Protein AF-A0A968JQP4-F1 (afdb_monomer_lite)

Structure (mmCIF, N/CA/C/O backbone):
data_AF-A0A968JQP4-F1
#
_entry.id   AF-A0A968JQP4-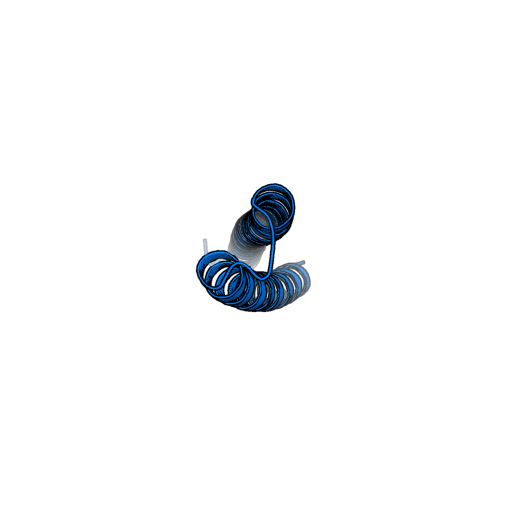F1
#
loop_
_atom_site.group_PDB
_atom_site.id
_atom_site.type_symbol
_atom_site.label_atom_id
_atom_site.label_alt_id
_atom_site.label_comp_id
_atom_site.label_asym_id
_atom_site.label_entity_id
_atom_site.labe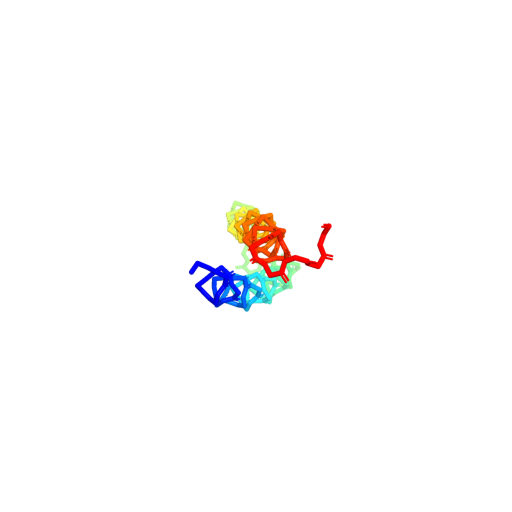l_seq_id
_atom_site.pdbx_PDB_ins_code
_atom_site.Cartn_x
_atom_site.Cartn_y
_atom_site.Cartn_z
_atom_site.occupancy
_atom_site.B_iso_or_equiv
_atom_site.auth_seq_id
_atom_site.auth_comp_id
_atom_site.auth_asym_id
_atom_site.auth_atom_id
_atom_site.pdbx_PDB_model_num
ATOM 1 N N . MET A 1 1 ? -17.386 4.830 14.098 1.00 79.94 1 MET A N 1
ATOM 2 C CA . MET A 1 1 ? -15.969 4.404 14.164 1.00 79.94 1 MET A CA 1
ATOM 3 C C . MET A 1 1 ? -15.745 3.083 13.433 1.00 79.94 1 MET A C 1
ATOM 5 O O . MET A 1 1 ? -15.018 3.121 12.458 1.00 79.94 1 MET A O 1
ATOM 9 N N . PHE A 1 2 ? -16.407 1.967 13.786 1.00 91.94 2 PHE A N 1
ATOM 10 C CA . PHE A 1 2 ? -16.243 0.687 13.060 1.00 91.94 2 PHE A CA 1
ATOM 11 C C . PHE A 1 2 ? -16.513 0.774 11.546 1.00 91.94 2 PHE A C 1
ATOM 13 O O . PHE A 1 2 ? -15.639 0.421 10.764 1.00 91.94 2 PHE A O 1
ATOM 20 N N . PHE A 1 3 ? -17.671 1.299 11.126 1.00 92.94 3 PHE A N 1
ATOM 21 C CA . PHE A 1 3 ? -18.006 1.409 9.697 1.00 92.94 3 PHE A CA 1
ATOM 22 C C . PHE A 1 3 ? -17.006 2.259 8.903 1.00 92.94 3 PHE A C 1
ATOM 24 O O . PHE A 1 3 ? -16.628 1.879 7.805 1.00 92.94 3 PHE A O 1
ATOM 31 N N . THR A 1 4 ? -16.513 3.356 9.483 1.00 95.12 4 THR A N 1
ATOM 32 C CA . THR A 1 4 ? -15.468 4.193 8.872 1.00 95.12 4 THR A CA 1
ATOM 33 C C . THR A 1 4 ? -14.150 3.433 8.711 1.00 95.12 4 THR A C 1
ATOM 35 O O . THR A 1 4 ? -13.519 3.509 7.665 1.00 95.12 4 THR A O 1
ATOM 38 N N . SER A 1 5 ? -13.730 2.667 9.724 1.00 95.81 5 SER A N 1
ATOM 39 C CA . SER A 1 5 ? -12.523 1.835 9.629 1.00 95.81 5 SER A CA 1
ATOM 40 C C . SER A 1 5 ? -12.680 0.695 8.619 1.00 95.81 5 SER A C 1
ATOM 42 O O . SER A 1 5 ? -11.704 0.329 7.972 1.00 95.81 5 SER A O 1
ATOM 44 N N . LEU A 1 6 ? -13.893 0.155 8.463 1.00 97.12 6 LEU A N 1
ATOM 45 C CA . LEU A 1 6 ? -14.211 -0.871 7.467 1.00 97.12 6 LEU A CA 1
ATOM 46 C C . LEU A 1 6 ? -14.172 -0.309 6.042 1.00 97.12 6 LEU A C 1
ATOM 48 O O . LEU A 1 6 ? -13.597 -0.931 5.154 1.00 97.12 6 LEU A O 1
ATOM 52 N N . ASP A 1 7 ? -14.748 0.872 5.836 1.00 97.81 7 ASP A N 1
ATOM 53 C CA . ASP A 1 7 ? -14.701 1.588 4.561 1.00 97.81 7 ASP A CA 1
ATOM 54 C C . ASP A 1 7 ? -13.259 1.937 4.158 1.00 97.81 7 ASP A C 1
ATOM 56 O O . ASP A 1 7 ? -12.823 1.631 3.047 1.00 97.81 7 ASP A O 1
ATOM 60 N N . ASN A 1 8 ? -12.467 2.448 5.107 1.00 97.88 8 ASN A N 1
ATOM 61 C CA . ASN A 1 8 ? -11.043 2.701 4.901 1.00 97.88 8 ASN A CA 1
ATOM 62 C C . ASN A 1 8 ? -10.271 1.413 4.562 1.00 97.88 8 ASN A C 1
ATOM 64 O O . ASN A 1 8 ? -9.454 1.412 3.649 1.00 97.88 8 ASN A O 1
ATOM 68 N N . TYR A 1 9 ? -10.550 0.301 5.251 1.00 98.25 9 TYR A N 1
ATOM 69 C CA . TYR A 1 9 ? -9.962 -1.001 4.923 1.00 98.25 9 TYR A CA 1
ATOM 70 C C . TYR A 1 9 ? -10.275 -1.434 3.485 1.00 98.25 9 TYR A C 1
ATOM 72 O O . TYR A 1 9 ? -9.371 -1.850 2.759 1.00 98.25 9 TYR A O 1
ATOM 80 N N . ASN A 1 10 ? -11.533 -1.315 3.054 1.00 98.38 10 ASN A N 1
ATOM 81 C CA . ASN A 1 10 ? -11.936 -1.689 1.697 1.00 98.38 10 ASN A CA 1
ATOM 82 C C . ASN A 1 10 ? -11.269 -0.793 0.648 1.00 98.38 10 ASN A C 1
ATOM 84 O O . ASN A 1 10 ? -10.721 -1.302 -0.327 1.00 98.38 10 ASN A O 1
ATOM 88 N N . THR A 1 11 ? -11.232 0.518 0.894 1.00 98.44 11 THR A N 1
ATOM 89 C CA . THR A 1 11 ? -10.555 1.485 0.021 1.00 98.44 11 THR A CA 1
ATOM 90 C C . THR A 1 11 ? -9.076 1.139 -0.136 1.00 98.44 11 THR A C 1
ATOM 92 O O . THR A 1 11 ? -8.575 1.037 -1.257 1.00 98.44 11 THR A O 1
ATOM 95 N N . GLN A 1 12 ? -8.372 0.884 0.971 1.00 98.50 12 GLN A N 1
ATOM 96 C CA . GLN A 1 12 ? -6.949 0.560 0.898 1.00 98.50 12 GLN A CA 1
ATOM 97 C C . GLN A 1 12 ? -6.691 -0.806 0.269 1.00 98.50 12 GLN A C 1
ATOM 99 O O . GLN A 1 12 ? -5.734 -0.951 -0.483 1.00 98.50 12 GLN A O 1
ATOM 104 N N . LYS A 1 13 ? -7.585 -1.780 0.460 1.00 98.56 13 LYS A N 1
ATOM 105 C CA . LYS A 1 13 ? -7.522 -3.066 -0.242 1.00 98.56 13 LYS A CA 1
ATOM 106 C C . LYS A 1 13 ? -7.559 -2.891 -1.762 1.00 98.56 13 LYS A C 1
ATOM 108 O O . LYS A 1 13 ? -6.742 -3.484 -2.468 1.00 98.56 13 LYS A O 1
ATOM 113 N N . GLU A 1 14 ? -8.496 -2.095 -2.273 1.00 98.50 14 GLU A N 1
ATOM 114 C CA . GLU A 1 14 ? -8.621 -1.818 -3.710 1.00 98.50 14 GLU A CA 1
ATOM 115 C C . GLU A 1 14 ? -7.420 -1.030 -4.249 1.00 98.50 14 GLU A C 1
ATOM 117 O O . GLU A 1 14 ? -6.917 -1.318 -5.343 1.00 98.50 14 GLU A O 1
ATOM 122 N N . ASN A 1 15 ? -6.912 -0.083 -3.459 1.00 98.19 15 ASN A N 1
ATOM 123 C CA . ASN A 1 15 ? -5.730 0.701 -3.794 1.00 98.19 15 ASN A CA 1
ATOM 124 C C . ASN A 1 15 ? -4.481 -0.189 -3.926 1.00 98.19 15 ASN A C 1
ATOM 126 O O . ASN A 1 15 ? -3.819 -0.171 -4.966 1.00 98.19 15 ASN A O 1
ATOM 130 N N . THR A 1 16 ? -4.209 -1.065 -2.950 1.00 98.62 16 THR A N 1
ATOM 131 C CA . THR A 1 16 ? -3.091 -2.024 -3.014 1.00 98.62 16 THR A CA 1
ATOM 132 C C . THR A 1 16 ? -3.219 -2.966 -4.209 1.00 98.62 16 THR A C 1
ATOM 134 O O . THR A 1 16 ? -2.238 -3.214 -4.910 1.00 98.62 16 THR A O 1
ATOM 137 N N . GLN A 1 17 ? -4.424 -3.466 -4.505 1.00 98.62 17 GLN A N 1
ATOM 138 C CA . GLN A 1 17 ? -4.657 -4.308 -5.684 1.00 98.62 17 GLN A CA 1
ATOM 139 C C . GLN A 1 17 ? -4.375 -3.568 -6.994 1.00 98.62 17 GLN A C 1
ATOM 141 O O . GLN A 1 17 ? -3.862 -4.156 -7.950 1.00 98.62 17 GLN A O 1
ATOM 146 N N . THR A 1 18 ? -4.709 -2.282 -7.059 1.00 98.56 18 THR A N 1
ATOM 147 C CA . THR A 1 18 ? -4.423 -1.439 -8.221 1.00 98.56 18 THR A CA 1
ATOM 148 C C . THR A 1 18 ? -2.925 -1.186 -8.354 1.00 98.56 18 THR A C 1
ATOM 150 O O . THR A 1 18 ? -2.369 -1.405 -9.433 1.00 98.56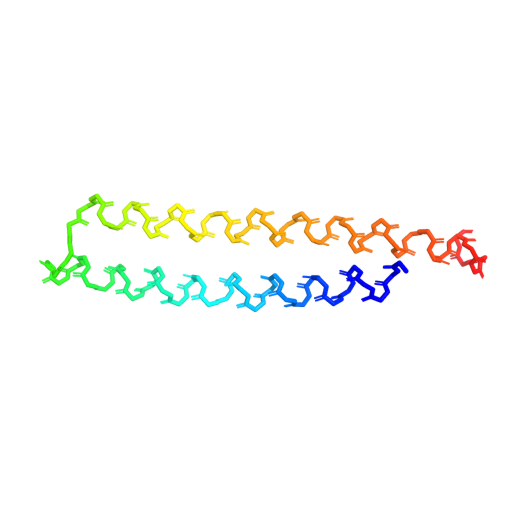 18 THR A O 1
ATOM 153 N N . ALA A 1 19 ? -2.247 -0.834 -7.261 1.00 98.62 19 ALA A N 1
ATOM 154 C CA . ALA A 1 19 ? -0.801 -0.644 -7.230 1.00 98.62 19 ALA A CA 1
ATOM 155 C C . ALA A 1 19 ? -0.040 -1.921 -7.637 1.00 98.62 19 ALA A C 1
ATOM 157 O O . ALA A 1 19 ? 0.887 -1.852 -8.443 1.00 98.62 19 ALA A O 1
ATOM 158 N N . LEU A 1 20 ? -0.498 -3.100 -7.199 1.00 98.75 20 LEU A N 1
ATOM 159 C CA . LEU A 1 20 ? 0.055 -4.392 -7.618 1.00 98.75 20 LEU A CA 1
ATOM 160 C C . LEU A 1 20 ? -0.063 -4.604 -9.134 1.00 98.75 20 LEU A C 1
ATOM 162 O O . LEU A 1 20 ? 0.884 -5.049 -9.782 1.00 98.75 20 LEU A O 1
ATOM 166 N N . LYS A 1 21 ? -1.212 -4.267 -9.736 1.00 98.75 21 LYS A N 1
ATOM 167 C CA . LYS A 1 21 ? -1.395 -4.354 -11.197 1.00 98.75 21 LYS A CA 1
ATOM 168 C C . LYS A 1 21 ? -0.435 -3.421 -11.937 1.00 98.75 21 LYS A C 1
ATOM 170 O O . LYS A 1 21 ? 0.101 -3.815 -12.973 1.00 98.75 21 LYS A O 1
ATOM 175 N N . VAL A 1 22 ? -0.218 -2.206 -11.429 1.00 98.62 22 VAL A N 1
ATOM 176 C CA . VAL A 1 22 ? 0.739 -1.246 -12.003 1.00 98.62 22 VAL A CA 1
ATOM 177 C C . VAL A 1 22 ? 2.165 -1.789 -11.908 1.00 98.62 22 VAL A C 1
ATOM 179 O O . VAL A 1 22 ? 2.854 -1.840 -12.926 1.00 98.62 22 VAL A O 1
ATOM 182 N N . TYR A 1 23 ? 2.576 -2.280 -10.738 1.00 98.75 23 TYR A N 1
ATOM 183 C CA . TYR A 1 23 ? 3.895 -2.880 -10.530 1.00 98.75 23 TYR A CA 1
ATOM 184 C C . TYR A 1 23 ? 4.138 -4.093 -11.439 1.00 98.75 23 TYR A C 1
ATOM 186 O O . TYR A 1 23 ? 5.162 -4.167 -12.116 1.00 98.75 23 TYR A O 1
ATOM 194 N N . ASN A 1 24 ? 3.161 -4.995 -11.567 1.00 98.75 24 ASN A N 1
ATOM 195 C CA . ASN A 1 24 ? 3.264 -6.151 -12.462 1.00 98.75 24 ASN A CA 1
ATOM 196 C C . ASN A 1 24 ? 3.436 -5.742 -13.933 1.00 98.75 24 ASN A C 1
ATOM 198 O O . ASN A 1 24 ? 4.230 -6.342 -14.657 1.00 98.75 24 ASN A O 1
ATOM 202 N N . ARG A 1 25 ? 2.734 -4.696 -14.385 1.00 98.69 25 ARG A N 1
ATOM 203 C CA . ARG A 1 25 ? 2.926 -4.139 -15.735 1.00 98.69 25 ARG A CA 1
ATOM 204 C C . ARG A 1 25 ? 4.303 -3.497 -15.892 1.00 98.69 25 ARG A C 1
ATOM 206 O O . ARG A 1 25 ? 4.916 -3.653 -16.943 1.00 98.69 25 ARG A O 1
ATOM 213 N N . ALA A 1 26 ? 4.799 -2.807 -14.866 1.00 98.62 26 ALA A N 1
ATOM 214 C CA . ALA A 1 26 ? 6.139 -2.228 -14.867 1.00 98.62 26 ALA A CA 1
ATOM 215 C C . ALA A 1 26 ? 7.226 -3.308 -14.974 1.00 98.62 26 ALA A C 1
ATOM 217 O O . ALA A 1 26 ? 8.161 -3.146 -15.750 1.00 98.62 26 ALA A O 1
ATOM 218 N N . LEU A 1 27 ? 7.067 -4.448 -14.292 1.00 98.69 27 LEU A N 1
ATOM 219 C CA . LEU A 1 27 ? 7.977 -5.590 -14.424 1.00 98.69 27 LEU A CA 1
ATOM 220 C C . LEU A 1 27 ? 8.033 -6.135 -15.856 1.00 98.69 27 LEU A C 1
ATOM 222 O O . LEU A 1 27 ? 9.118 -6.460 -16.334 1.00 98.69 27 LEU A O 1
ATOM 226 N N . ILE A 1 28 ? 6.891 -6.232 -16.545 1.00 98.69 28 ILE A N 1
ATOM 227 C CA . ILE A 1 28 ? 6.846 -6.649 -17.957 1.00 98.69 28 ILE A CA 1
ATOM 228 C C . ILE A 1 28 ? 7.601 -5.632 -18.821 1.00 98.69 28 ILE A C 1
ATOM 230 O O . ILE A 1 28 ? 8.534 -6.006 -19.525 1.00 98.69 28 ILE A O 1
ATOM 234 N N . LYS A 1 29 ? 7.280 -4.340 -18.685 1.00 98.62 29 LYS A N 1
ATOM 235 C CA . LYS A 1 29 ? 7.948 -3.260 -19.427 1.00 98.62 29 LYS A CA 1
ATOM 236 C C . LYS A 1 29 ? 9.457 -3.212 -19.184 1.00 98.62 29 LYS A C 1
ATOM 238 O O . LYS A 1 29 ? 10.216 -2.975 -20.115 1.00 98.62 29 LYS A O 1
ATOM 243 N N . PHE A 1 30 ? 9.899 -3.442 -17.950 1.00 98.50 30 PHE A N 1
ATOM 244 C CA . PHE A 1 30 ? 11.319 -3.478 -17.604 1.00 98.50 30 PHE A CA 1
ATOM 245 C C . PHE A 1 30 ? 12.023 -4.656 -18.283 1.00 98.50 30 PHE A C 1
ATOM 247 O O . PHE A 1 30 ? 13.091 -4.479 -18.863 1.00 98.50 30 PHE A O 1
ATOM 254 N N . LYS A 1 31 ? 11.401 -5.844 -18.279 1.00 98.31 31 LYS A N 1
ATOM 255 C CA . LYS A 1 31 ? 11.921 -7.030 -18.981 1.00 98.31 31 LYS A CA 1
ATOM 256 C C . LYS A 1 31 ? 12.022 -6.824 -20.493 1.00 98.31 31 LYS A C 1
ATOM 258 O O . LYS A 1 31 ? 12.927 -7.367 -21.112 1.00 98.31 31 LYS A O 1
ATOM 263 N N . GLU A 1 32 ? 11.118 -6.038 -21.068 1.00 98.12 32 GLU A N 1
ATOM 264 C CA . GLU A 1 32 ? 11.125 -5.663 -22.488 1.00 98.12 32 GLU A CA 1
ATOM 265 C C . GLU A 1 32 ? 12.070 -4.486 -22.802 1.00 98.12 32 GLU A C 1
ATOM 267 O O . GLU A 1 32 ? 12.198 -4.094 -23.958 1.00 98.12 32 GLU A O 1
ATOM 272 N N . GLY A 1 33 ? 12.741 -3.913 -21.795 1.00 97.62 33 GLY A N 1
ATOM 273 C CA . GLY A 1 33 ? 13.650 -2.774 -21.961 1.00 97.62 33 GLY A CA 1
ATOM 274 C C . GLY A 1 33 ? 12.953 -1.430 -22.200 1.00 97.62 33 GLY A C 1
ATOM 275 O O . GLY A 1 33 ? 13.602 -0.473 -22.612 1.00 97.62 33 GLY A O 1
ATOM 276 N N . LEU A 1 34 ? 11.643 -1.341 -21.948 1.00 98.06 34 LEU A N 1
ATOM 277 C CA . LEU A 1 34 ? 10.832 -0.139 -22.175 1.00 98.06 34 LEU A CA 1
ATOM 278 C C . LEU A 1 34 ? 10.934 0.892 -21.043 1.00 98.06 34 LEU A C 1
ATOM 280 O O . LEU A 1 34 ? 10.658 2.066 -21.273 1.00 98.06 34 LEU A O 1
ATOM 284 N N . ILE A 1 35 ? 11.295 0.462 -19.830 1.00 98.44 35 ILE A N 1
ATOM 285 C CA . ILE A 1 35 ? 11.537 1.342 -18.677 1.00 98.44 35 ILE A CA 1
ATOM 286 C C . ILE A 1 35 ? 12.888 1.022 -18.035 1.00 98.44 35 ILE A C 1
ATOM 288 O O . ILE A 1 35 ? 13.363 -0.113 -18.097 1.00 98.44 35 ILE A O 1
ATOM 292 N N . GLY A 1 36 ? 13.498 2.017 -17.391 1.00 98.19 36 GLY A N 1
ATOM 293 C CA . GLY A 1 36 ? 14.762 1.859 -16.667 1.00 98.19 36 GLY A CA 1
ATOM 294 C C . GLY A 1 36 ? 14.590 1.358 -15.227 1.00 98.19 36 GLY A C 1
ATOM 295 O O . GLY A 1 36 ? 13.497 1.382 -14.660 1.00 98.19 36 GLY A O 1
ATOM 296 N N . GLY A 1 37 ? 15.699 0.962 -14.591 1.00 97.81 37 GLY A N 1
ATOM 297 C CA . GLY A 1 37 ? 15.695 0.462 -13.207 1.00 97.81 37 GLY A CA 1
ATOM 298 C C . GLY A 1 37 ? 15.224 1.491 -12.169 1.00 97.81 37 GLY A C 1
ATOM 299 O O . GLY A 1 37 ? 14.555 1.128 -11.201 1.00 97.81 37 GLY A O 1
ATOM 300 N N . THR A 1 38 ? 15.505 2.779 -12.392 1.00 98.44 38 THR A N 1
ATOM 301 C CA . THR A 1 38 ? 15.045 3.871 -11.517 1.00 98.44 38 THR A CA 1
ATOM 302 C C . THR A 1 38 ? 13.522 4.008 -11.536 1.00 98.44 38 THR A C 1
ATOM 304 O O . THR A 1 38 ? 12.905 4.122 -10.480 1.00 98.44 38 THR A O 1
ATOM 307 N N . GLU A 1 39 ? 12.906 3.936 -12.720 1.00 98.38 39 GLU A N 1
ATOM 308 C CA . GLU A 1 39 ? 11.448 3.996 -12.869 1.00 98.38 39 GLU A CA 1
ATOM 309 C C . GLU A 1 39 ? 10.780 2.767 -12.241 1.00 98.38 39 GLU A C 1
ATOM 311 O O . GLU A 1 39 ? 9.824 2.908 -11.478 1.00 98.38 39 GLU A O 1
ATOM 316 N N . LEU A 1 40 ? 11.333 1.567 -12.470 1.00 98.69 40 LEU A N 1
ATOM 317 C CA . LEU A 1 40 ? 10.850 0.349 -11.817 1.00 98.69 40 LEU A CA 1
ATOM 318 C C . LEU A 1 40 ? 10.902 0.473 -10.287 1.00 98.69 40 LEU A C 1
ATOM 320 O O . LEU A 1 40 ? 9.924 0.151 -9.614 1.00 98.69 40 LEU A O 1
ATOM 324 N N . THR A 1 41 ? 12.013 0.973 -9.743 1.00 98.62 41 THR A N 1
ATOM 325 C CA . THR A 1 41 ? 12.186 1.177 -8.295 1.00 98.62 41 THR A CA 1
ATOM 326 C C . THR A 1 41 ? 11.165 2.171 -7.744 1.00 98.62 41 THR A C 1
ATOM 328 O O . THR A 1 41 ? 10.586 1.949 -6.683 1.00 98.62 41 THR A O 1
ATOM 331 N N . GLN A 1 42 ? 10.887 3.254 -8.471 1.00 98.69 42 GLN A N 1
ATOM 332 C CA . GLN A 1 42 ? 9.889 4.235 -8.055 1.00 98.69 42 GLN A CA 1
ATOM 333 C C . GLN A 1 42 ? 8.480 3.629 -8.001 1.00 98.69 42 GLN 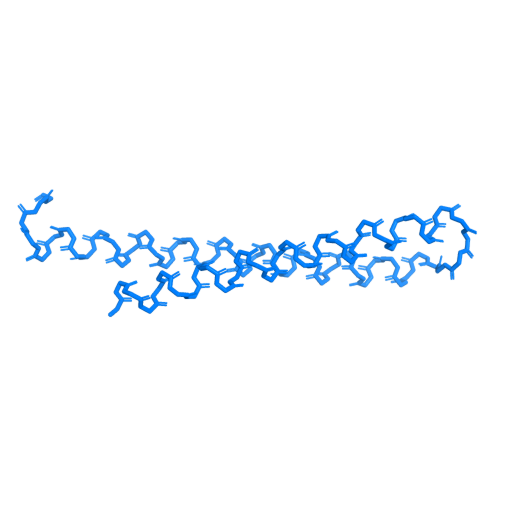A C 1
ATOM 335 O O . GLN A 1 42 ? 7.757 3.849 -7.029 1.00 98.69 42 GLN A O 1
ATOM 340 N N . ILE A 1 43 ? 8.102 2.833 -9.004 1.00 98.75 43 ILE A N 1
ATOM 341 C CA . ILE A 1 43 ? 6.807 2.137 -9.036 1.00 98.75 43 ILE A CA 1
ATOM 342 C C . ILE A 1 43 ? 6.728 1.084 -7.923 1.00 98.75 43 ILE A C 1
ATOM 344 O O . ILE A 1 43 ? 5.697 0.958 -7.263 1.00 98.75 43 ILE A O 1
ATOM 348 N N . GLN A 1 44 ? 7.818 0.358 -7.668 1.00 98.75 44 GLN A N 1
ATOM 349 C CA . GLN A 1 44 ? 7.903 -0.598 -6.564 1.00 98.75 44 GLN A CA 1
ATOM 350 C C . GLN A 1 44 ? 7.675 0.080 -5.207 1.00 98.75 44 GLN A C 1
ATOM 352 O O . GLN A 1 44 ? 6.900 -0.419 -4.395 1.00 98.75 44 GLN A O 1
ATOM 357 N N . ASN A 1 45 ? 8.286 1.244 -4.979 1.00 98.69 45 ASN A N 1
ATOM 358 C CA . ASN A 1 45 ? 8.084 2.007 -3.748 1.00 98.69 45 ASN A CA 1
ATOM 359 C C . ASN A 1 45 ? 6.623 2.449 -3.578 1.00 98.69 45 ASN A C 1
ATOM 361 O O . ASN A 1 45 ? 6.092 2.366 -2.475 1.00 98.69 45 ASN A O 1
ATOM 365 N N . GLN A 1 46 ? 5.944 2.856 -4.658 1.00 98.50 46 GLN A N 1
ATOM 366 C CA . GLN A 1 46 ? 4.513 3.189 -4.609 1.00 98.50 46 GLN A CA 1
ATOM 367 C C . GLN A 1 46 ? 3.653 1.979 -4.218 1.00 98.50 46 GLN A C 1
ATOM 369 O O . GLN A 1 46 ? 2.723 2.115 -3.424 1.00 98.50 46 GLN A O 1
ATOM 374 N N . TYR A 1 47 ? 3.981 0.788 -4.728 1.00 98.75 47 TYR A N 1
ATOM 375 C CA . TYR A 1 47 ? 3.315 -0.449 -4.322 1.00 98.75 47 TYR A CA 1
ATOM 376 C C . TYR A 1 47 ? 3.526 -0.758 -2.832 1.00 98.75 47 TYR A C 1
ATOM 378 O O . TYR A 1 47 ? 2.554 -1.010 -2.123 1.00 98.75 47 TYR A O 1
ATOM 386 N N . PHE A 1 48 ? 4.757 -0.646 -2.329 1.00 98.75 48 PHE A N 1
ATOM 387 C CA . PHE A 1 48 ? 5.060 -0.878 -0.911 1.00 98.75 48 PHE A CA 1
ATOM 388 C C . PHE A 1 48 ? 4.391 0.131 0.028 1.00 98.75 48 PHE A C 1
ATOM 390 O O . PHE A 1 48 ? 3.963 -0.230 1.127 1.00 98.75 48 PHE A O 1
ATOM 397 N N . MET A 1 49 ? 4.248 1.386 -0.401 1.00 98.69 49 MET A N 1
ATOM 398 C CA . MET A 1 49 ? 3.455 2.371 0.335 1.00 98.69 49 MET A CA 1
ATOM 399 C C . MET A 1 49 ? 1.985 1.944 0.412 1.00 98.69 49 MET A C 1
ATOM 401 O O . MET A 1 49 ? 1.424 1.903 1.504 1.00 98.69 49 MET A O 1
ATOM 405 N N . ALA A 1 50 ? 1.390 1.524 -0.710 1.00 98.62 50 ALA A N 1
ATOM 406 C CA . ALA A 1 50 ? 0.011 1.042 -0.726 1.00 98.62 50 ALA A CA 1
ATOM 407 C C . ALA A 1 50 ? -0.190 -0.219 0.139 1.00 98.62 50 ALA A C 1
ATOM 409 O O . ALA A 1 50 ? -1.237 -0.372 0.765 1.00 98.62 50 ALA A O 1
ATOM 410 N N . GLU A 1 51 ? 0.788 -1.129 0.210 1.00 98.50 51 GLU A N 1
ATOM 411 C CA . GLU A 1 51 ? 0.752 -2.265 1.148 1.00 98.50 51 GLU A CA 1
ATOM 412 C C . GLU A 1 51 ? 0.806 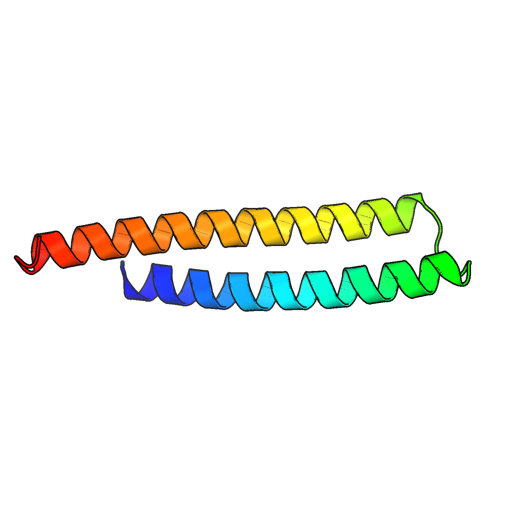-1.806 2.609 1.00 98.50 51 GLU A C 1
ATOM 414 O O . GLU A 1 51 ? 0.037 -2.289 3.442 1.00 98.50 51 GLU A O 1
ATOM 419 N N . THR A 1 52 ? 1.681 -0.850 2.924 1.00 98.62 52 THR A N 1
ATOM 420 C CA . THR A 1 52 ? 1.823 -0.290 4.277 1.00 98.62 52 THR A CA 1
ATOM 421 C C . THR A 1 52 ? 0.521 0.358 4.752 1.00 98.62 52 THR A C 1
ATOM 423 O O . THR A 1 52 ? 0.070 0.117 5.878 1.00 98.62 52 THR A O 1
ATOM 426 N N . ASP A 1 53 ? -0.132 1.127 3.881 1.00 98.44 53 ASP A N 1
ATOM 427 C CA . ASP A 1 53 ? -1.417 1.765 4.166 1.00 98.44 53 ASP A CA 1
ATOM 428 C C . ASP A 1 53 ? -2.529 0.730 4.386 1.00 98.44 53 ASP A C 1
ATOM 430 O O . ASP A 1 53 ? -3.343 0.859 5.308 1.00 98.44 53 ASP A O 1
ATOM 434 N N . TYR A 1 54 ? -2.534 -0.349 3.600 1.00 98.62 54 TYR A N 1
ATOM 435 C CA . TYR A 1 54 ? -3.468 -1.456 3.783 1.00 98.62 54 TYR A CA 1
ATOM 436 C C . TYR A 1 54 ? -3.271 -2.170 5.123 1.00 98.62 54 TYR A C 1
ATOM 438 O O . TYR A 1 54 ? -4.246 -2.347 5.859 1.00 98.62 54 TYR A O 1
ATOM 446 N N . TYR A 1 55 ? -2.038 -2.496 5.517 1.00 98.44 55 TYR A N 1
ATOM 447 C CA . TYR A 1 55 ? -1.775 -3.086 6.835 1.00 98.44 55 TYR A CA 1
ATOM 448 C C . TYR A 1 55 ? -2.175 -2.157 7.985 1.00 98.44 55 TYR A C 1
ATOM 450 O O . TYR A 1 55 ? -2.774 -2.601 8.969 1.00 98.44 55 TYR A O 1
ATOM 458 N N . THR A 1 56 ? -1.937 -0.856 7.835 1.00 98.25 56 THR A N 1
ATOM 459 C CA . THR A 1 56 ? -2.382 0.151 8.806 1.00 98.25 56 THR A CA 1
ATOM 460 C C . THR A 1 56 ? -3.910 0.168 8.925 1.00 98.25 56 THR A C 1
ATOM 462 O O . THR A 1 56 ? -4.453 0.183 10.034 1.00 98.25 56 THR A O 1
ATOM 465 N N . SER A 1 57 ? -4.624 0.085 7.798 1.00 98.25 57 SER A N 1
ATOM 466 C CA . SER A 1 57 ? -6.091 0.034 7.774 1.00 98.25 57 SER A CA 1
ATOM 467 C C . SER A 1 57 ? -6.658 -1.228 8.439 1.00 98.25 57 SER A C 1
ATOM 469 O O . SER A 1 57 ? -7.653 -1.137 9.163 1.00 98.25 57 SER A O 1
ATOM 471 N N . ILE A 1 58 ? -5.993 -2.381 8.280 1.00 98.19 58 ILE A N 1
ATOM 472 C CA . ILE A 1 58 ? -6.351 -3.638 8.952 1.00 98.19 58 ILE A CA 1
ATOM 473 C C . ILE A 1 58 ? -6.273 -3.462 10.468 1.00 98.19 58 ILE A C 1
ATOM 475 O O . ILE A 1 58 ? -7.227 -3.788 11.176 1.00 98.19 58 ILE A O 1
ATOM 479 N N . ASN A 1 59 ? -5.169 -2.908 10.975 1.00 98.06 59 ASN A N 1
ATOM 480 C CA . ASN A 1 59 ? -4.997 -2.689 12.410 1.00 98.06 59 ASN A CA 1
ATOM 481 C C . ASN A 1 59 ? -6.062 -1.731 12.977 1.00 98.06 59 ASN A C 1
ATOM 483 O O . ASN A 1 59 ? -6.626 -1.967 14.052 1.00 98.06 59 ASN A O 1
ATOM 487 N N . GLY A 1 60 ? -6.397 -0.680 12.220 1.00 97.12 60 GLY A N 1
ATOM 488 C CA . GLY A 1 60 ? -7.487 0.235 12.556 1.00 97.12 60 GLY A CA 1
ATOM 489 C C . GLY A 1 60 ? -8.847 -0.467 12.639 1.00 97.12 60 GLY A C 1
ATOM 490 O O . GLY A 1 60 ? -9.594 -0.254 13.596 1.00 97.12 60 GLY A O 1
ATOM 491 N N . LEU A 1 61 ? -9.157 -1.347 11.683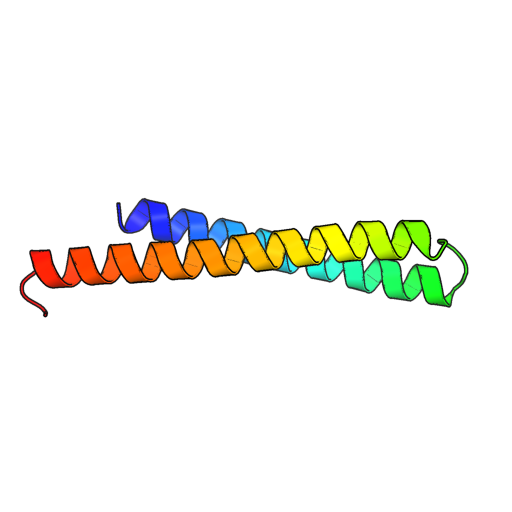 1.00 97.25 61 LEU A N 1
ATOM 492 C CA . LEU A 1 61 ? -10.398 -2.123 11.673 1.00 97.25 61 LEU A CA 1
ATOM 493 C C . LEU A 1 61 ? -10.476 -3.112 12.843 1.00 97.25 61 LEU A C 1
ATOM 495 O O . LEU A 1 61 ? -11.512 -3.175 13.506 1.00 97.25 61 LEU A O 1
ATOM 499 N N . ILE A 1 62 ? -9.394 -3.841 13.136 1.00 97.06 62 ILE A N 1
ATOM 500 C CA . ILE A 1 62 ? -9.320 -4.771 14.278 1.00 97.06 62 ILE A CA 1
ATOM 501 C C . ILE A 1 62 ? -9.585 -4.023 15.587 1.00 97.06 62 ILE A C 1
ATOM 503 O O . ILE A 1 62 ? -10.431 -4.438 16.379 1.00 97.06 62 ILE A O 1
ATOM 507 N N . THR A 1 63 ? -8.927 -2.881 15.784 1.00 96.25 63 THR A N 1
ATOM 508 C CA . THR A 1 63 ? -9.107 -2.046 16.979 1.00 96.25 63 THR A CA 1
ATOM 509 C C . THR A 1 63 ? -10.548 -1.547 17.102 1.00 96.25 63 THR A C 1
ATOM 511 O O . THR A 1 63 ? -11.161 -1.628 18.169 1.00 96.25 63 THR A O 1
ATOM 514 N N . ALA A 1 64 ? -11.130 -1.064 16.000 1.00 95.81 64 ALA A N 1
ATOM 515 C CA . ALA A 1 64 ? -12.508 -0.591 15.987 1.00 95.81 64 ALA A CA 1
ATOM 516 C C . ALA A 1 64 ? -13.515 -1.722 16.249 1.00 95.81 64 ALA A C 1
ATOM 518 O O . ALA A 1 64 ? -14.534 -1.492 16.904 1.00 95.81 64 ALA A O 1
ATOM 519 N N . LYS A 1 65 ? -13.221 -2.938 15.773 1.00 95.06 65 LYS A N 1
ATOM 520 C CA . LYS A 1 65 ? -14.020 -4.135 16.037 1.00 95.06 65 LYS A CA 1
ATOM 521 C C . LYS A 1 65 ? -13.963 -4.534 17.509 1.00 95.06 65 LYS A C 1
ATOM 523 O O . LYS A 1 65 ? -15.016 -4.704 18.110 1.00 95.06 65 LYS A O 1
ATOM 528 N N . ALA A 1 66 ? -12.773 -4.607 18.101 1.00 94.81 66 ALA A N 1
ATOM 529 C CA . ALA A 1 66 ? -12.611 -4.939 19.516 1.00 94.81 66 ALA A CA 1
ATOM 530 C C . ALA A 1 66 ? -13.368 -3.952 20.422 1.00 94.81 66 ALA A C 1
ATOM 532 O O . ALA A 1 66 ? -14.069 -4.356 21.346 1.00 94.81 66 ALA A O 1
ATOM 533 N N . LYS A 1 67 ? -13.311 -2.651 20.109 1.00 93.62 67 LYS A N 1
ATOM 534 C CA . LYS A 1 67 ? -14.084 -1.629 20.829 1.00 93.62 67 LYS A CA 1
ATOM 535 C C . LYS A 1 67 ? -15.596 -1.846 20.706 1.00 93.62 67 LYS A C 1
ATOM 537 O O . LYS A 1 67 ? -16.308 -1.702 21.695 1.00 93.62 67 LYS A O 1
ATOM 542 N N . LEU A 1 68 ? -16.089 -2.192 19.516 1.00 92.94 68 LEU A N 1
ATOM 543 C CA . LEU A 1 68 ? -17.508 -2.491 19.298 1.00 92.94 68 LEU A CA 1
ATOM 544 C C . LEU A 1 68 ? -17.951 -3.739 20.075 1.00 92.94 68 LEU A C 1
ATOM 546 O O . LEU A 1 68 ? -18.998 -3.722 20.720 1.00 92.94 68 LEU A O 1
ATOM 550 N N . ASP A 1 69 ? -17.153 -4.803 20.034 1.00 92.94 69 ASP A N 1
ATOM 551 C CA . ASP A 1 69 ? -17.445 -6.058 20.728 1.00 92.94 69 ASP A CA 1
ATOM 552 C C . ASP A 1 69 ? -17.478 -5.834 22.259 1.00 92.94 69 ASP A C 1
ATOM 554 O O . ASP A 1 69 ? -18.374 -6.337 22.935 1.00 92.94 69 ASP A O 1
ATOM 558 N N . ASN A 1 70 ? -16.605 -4.969 22.795 1.00 92.44 70 ASN A N 1
ATOM 559 C CA . ASN A 1 70 ? -16.599 -4.588 24.210 1.00 92.44 70 ASN A CA 1
ATOM 560 C C . ASN A 1 70 ? -17.846 -3.773 24.590 1.00 92.44 70 ASN A C 1
ATOM 562 O O . ASN A 1 70 ? -18.507 -4.077 25.578 1.00 92.44 70 ASN A O 1
ATOM 566 N N . MET A 1 71 ? -18.226 -2.789 23.767 1.00 90.50 71 MET A N 1
ATOM 567 C CA . MET A 1 71 ? -19.431 -1.977 23.991 1.00 90.50 71 MET A CA 1
ATOM 568 C C . MET A 1 71 ? -20.731 -2.786 23.896 1.00 90.50 71 MET A C 1
ATOM 570 O O . MET A 1 71 ? -21.733 -2.405 24.494 1.00 90.50 71 MET A O 1
ATOM 574 N N . THR A 1 72 ? -20.732 -3.876 23.128 1.00 91.31 72 THR A N 1
ATOM 575 C CA . THR A 1 72 ? -21.904 -4.746 22.945 1.00 91.31 72 THR A CA 1
ATOM 576 C C . THR A 1 72 ? -21.941 -5.926 23.919 1.00 91.31 72 THR A C 1
ATOM 578 O O . THR A 1 72 ? -22.861 -6.737 23.837 1.00 91.31 72 THR A O 1
ATOM 581 N N . GLY A 1 73 ? -20.977 -6.026 24.846 1.00 81.88 73 GLY A N 1
ATOM 582 C CA . GLY A 1 73 ? -20.917 -7.095 25.849 1.00 81.88 73 GLY A CA 1
ATOM 583 C C . GLY A 1 73 ? -20.622 -8.480 25.264 1.00 81.88 73 GLY A C 1
ATOM 584 O O . GLY A 1 73 ? -21.021 -9.487 25.841 1.00 81.88 73 GLY A O 1
ATOM 585 N N . ARG A 1 74 ? -19.976 -8.541 24.093 1.00 75.06 74 ARG A N 1
ATOM 586 C CA . ARG A 1 74 ? -19.599 -9.787 23.397 1.00 75.06 74 ARG A CA 1
ATOM 587 C C . ARG A 1 74 ? -18.142 -10.198 23.655 1.00 75.06 74 ARG A C 1
ATOM 589 O O . ARG A 1 74 ? -17.670 -11.134 23.012 1.00 75.06 74 ARG A O 1
ATOM 596 N N . LEU A 1 75 ? -17.452 -9.480 24.542 1.00 56.19 75 LEU A N 1
ATOM 597 C CA . LEU A 1 75 ? -16.056 -9.662 24.950 1.00 56.19 75 LEU A CA 1
ATOM 598 C C . LEU A 1 75 ? -15.981 -10.019 26.433 1.00 56.19 75 LEU A C 1
ATOM 600 O O . LEU A 1 75 ? -16.733 -9.385 27.206 1.00 56.19 75 LEU A O 1
#

Foldseek 3Di:
DLVVLVVQLVVLVVVLVVLVVVLVVVVVCVVVVNDDPVVSVVSVVSNVVSVVSNVVSVVVNVVVVVVVCVVVVVD

Radius of gyration: 17.34 Å; chains: 1; bounding box: 38×14×48 Å

Sequence (75 aa):
MFFTSLDNYNTQKENTQTALKVYNRALIKFKEGLIGGTELTQIQNQYFMAETDYYTSINGLITAKAKLDNMTGRL

pLDDT: mean 96.16, std 6.25, range [56.19, 98.75]

Secondary structure (DSSP, 8-state):
-HHHHHHHHHHHHHHHHHHHHHHHHHHHHHHTTSS-HHHHHHHHHHHHHHHHHHHHHHHHHHHHHHHHHHHTT--